Protein AF-I9F7L0-F1 (afdb_monomer_lite)

Organism: NCBI:txid997876

Structure (mmCIF, N/CA/C/O backbone):
data_AF-I9F7L0-F1
#
_entry.id   AF-I9F7L0-F1
#
loop_
_atom_site.group_PDB
_atom_site.id
_atom_site.type_symbol
_atom_site.label_atom_id
_atom_site.label_alt_id
_atom_site.label_comp_id
_atom_site.label_asym_id
_atom_site.label_entity_id
_atom_site.label_seq_id
_atom_site.pdbx_PDB_ins_code
_atom_site.Cartn_x
_atom_site.Cartn_y
_atom_site.Cartn_z
_atom_site.occupancy
_atom_site.B_iso_or_equiv
_atom_site.auth_seq_id
_atom_site.auth_comp_id
_atom_site.auth_asym_id
_atom_site.auth_atom_id
_atom_site.pdbx_PDB_model_num
ATOM 1 N N . MET A 1 1 ? 12.682 2.537 -15.990 1.00 42.09 1 MET A N 1
ATOM 2 C CA . MET A 1 1 ? 13.508 3.118 -14.911 1.00 42.09 1 MET A CA 1
ATOM 3 C C . MET A 1 1 ? 12.991 2.577 -13.587 1.00 42.09 1 MET A C 1
ATOM 5 O O . MET A 1 1 ? 11.835 2.815 -13.263 1.00 42.09 1 MET A O 1
ATOM 9 N N . SER A 1 2 ? 13.774 1.772 -12.869 1.00 60.16 2 SER A N 1
ATOM 10 C CA . SER A 1 2 ? 13.412 1.313 -11.524 1.00 60.16 2 SER A CA 1
ATOM 11 C C . SER A 1 2 ? 13.586 2.482 -10.559 1.00 60.16 2 SER A C 1
ATOM 13 O O . SER A 1 2 ? 14.707 2.805 -10.185 1.00 60.16 2 SER A O 1
ATOM 15 N N . HIS A 1 3 ? 12.491 3.160 -10.221 1.00 70.44 3 HIS A N 1
ATOM 16 C CA . HIS A 1 3 ? 12.497 4.289 -9.290 1.00 70.44 3 HIS A CA 1
ATOM 17 C C . HIS A 1 3 ? 12.829 3.777 -7.883 1.00 70.44 3 HIS A C 1
ATOM 19 O O . HIS A 1 3 ? 11.943 3.261 -7.211 1.00 70.44 3 HIS A O 1
ATOM 25 N N . GLN A 1 4 ? 14.103 3.759 -7.492 1.00 80.50 4 GLN A N 1
ATOM 26 C CA . GLN A 1 4 ? 14.525 3.244 -6.189 1.00 80.50 4 GLN A CA 1
ATOM 27 C C . GLN A 1 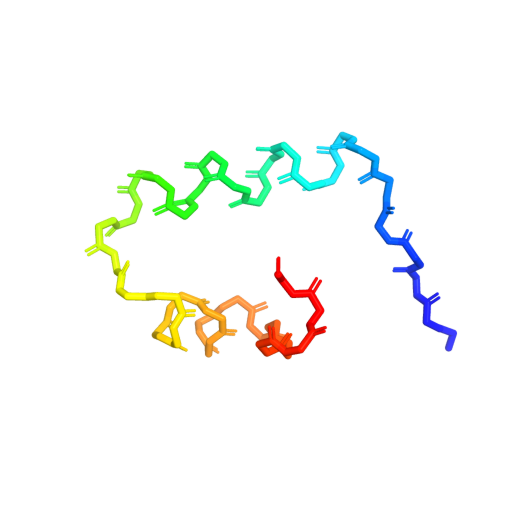4 ? 13.814 4.030 -5.086 1.00 80.50 4 GLN A C 1
ATOM 29 O O . GL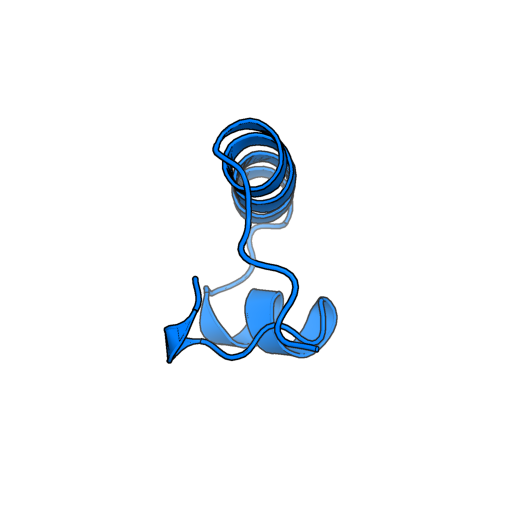N A 1 4 ? 13.780 5.254 -5.145 1.00 80.50 4 GLN A O 1
ATOM 34 N N . TRP A 1 5 ? 13.191 3.324 -4.142 1.00 85.38 5 TRP A N 1
ATOM 35 C CA . TRP A 1 5 ? 12.493 3.989 -3.049 1.00 85.38 5 TRP A CA 1
ATOM 36 C C . TRP A 1 5 ? 13.499 4.725 -2.183 1.00 85.38 5 TRP A C 1
ATOM 38 O O . TRP A 1 5 ? 14.541 4.173 -1.818 1.00 85.38 5 TRP A O 1
ATOM 48 N N . THR A 1 6 ? 13.169 5.968 -1.870 1.00 89.81 6 THR A N 1
ATOM 49 C CA . THR A 1 6 ? 13.816 6.691 -0.784 1.00 89.81 6 THR A CA 1
ATOM 50 C C . THR A 1 6 ? 13.291 6.168 0.557 1.00 89.81 6 THR A C 1
ATOM 52 O O . THR A 1 6 ? 12.304 5.429 0.610 1.00 89.81 6 THR A O 1
ATOM 55 N N . MET A 1 7 ? 13.946 6.532 1.662 1.00 90.19 7 MET A N 1
ATOM 56 C CA . MET A 1 7 ? 13.433 6.174 2.990 1.00 90.19 7 MET A CA 1
ATOM 57 C C . MET A 1 7 ? 12.064 6.801 3.271 1.00 90.19 7 MET A C 1
ATOM 59 O O . MET A 1 7 ? 11.209 6.138 3.848 1.00 90.19 7 MET A O 1
ATOM 63 N N . GLU A 1 8 ? 11.819 8.022 2.795 1.00 93.06 8 GLU A N 1
ATOM 64 C CA . GLU A 1 8 ? 10.522 8.695 2.937 1.00 93.06 8 GLU A CA 1
ATOM 65 C C . GLU A 1 8 ? 9.407 7.951 2.180 1.00 93.06 8 GLU A C 1
ATOM 67 O O . GLU A 1 8 ? 8.301 7.780 2.702 1.00 93.06 8 GLU A O 1
ATOM 72 N N . ASP A 1 9 ? 9.705 7.431 0.981 1.00 90.31 9 ASP A N 1
ATOM 73 C CA . ASP A 1 9 ? 8.767 6.579 0.239 1.00 90.31 9 ASP A CA 1
ATOM 74 C C . ASP A 1 9 ? 8.430 5.315 1.036 1.00 90.31 9 ASP A C 1
ATOM 76 O O . ASP A 1 9 ? 7.260 4.942 1.152 1.00 90.31 9 ASP A O 1
ATOM 80 N N . PHE A 1 10 ? 9.446 4.667 1.615 1.00 89.94 10 PHE A N 1
ATOM 81 C CA . PHE A 1 10 ? 9.247 3.458 2.408 1.00 89.94 10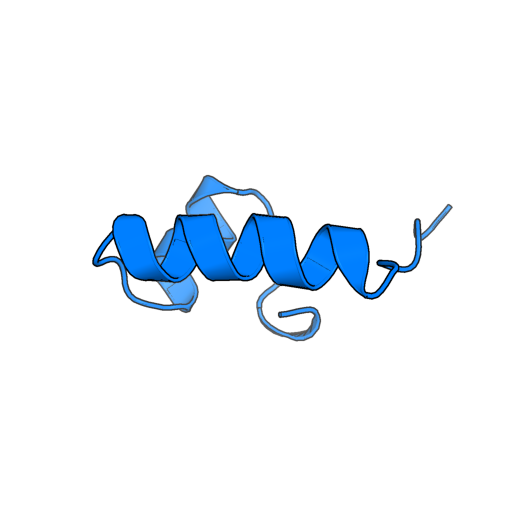 PHE A CA 1
ATOM 82 C C . PHE A 1 10 ? 8.421 3.730 3.668 1.00 89.94 10 PHE A C 1
ATOM 84 O O . PHE A 1 10 ? 7.481 2.987 3.936 1.00 89.94 10 PHE A O 1
ATOM 91 N N . GLU A 1 11 ? 8.702 4.800 4.413 1.00 94.25 11 GLU A N 1
ATOM 92 C CA . GLU A 1 11 ? 7.927 5.176 5.603 1.00 94.25 11 GLU A CA 1
ATOM 93 C C . GLU A 1 11 ? 6.453 5.433 5.269 1.00 94.25 11 GLU A C 1
ATOM 95 O O . GLU A 1 11 ? 5.558 4.947 5.968 1.00 94.25 11 GLU A O 1
ATOM 100 N N . SER A 1 12 ? 6.186 6.133 4.164 1.00 93.81 12 SER A N 1
ATOM 101 C CA . SER A 1 12 ? 4.827 6.395 3.681 1.00 93.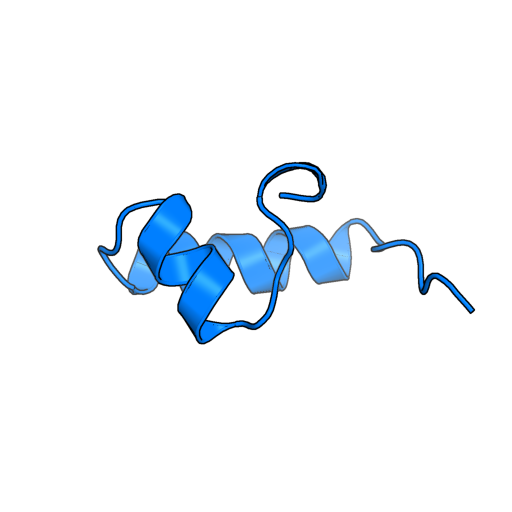81 12 SER A CA 1
ATOM 102 C C . SER A 1 12 ? 4.088 5.101 3.329 1.00 93.81 12 SER A C 1
ATOM 104 O O . SER A 1 12 ? 2.962 4.877 3.784 1.00 93.81 12 SER A O 1
ATOM 106 N N . ILE A 1 13 ? 4.727 4.210 2.566 1.00 91.62 13 ILE A N 1
ATOM 107 C CA . ILE A 1 13 ? 4.141 2.925 2.161 1.00 91.62 13 ILE A CA 1
ATOM 108 C C . ILE A 1 13 ? 3.952 2.008 3.379 1.00 91.62 13 ILE A C 1
ATOM 110 O O . ILE A 1 13 ? 2.898 1.391 3.530 1.00 91.62 13 ILE A O 1
ATOM 114 N N . TYR A 1 14 ? 4.926 1.945 4.286 1.00 92.31 14 TYR A N 1
ATOM 115 C CA . TYR A 1 14 ? 4.847 1.133 5.498 1.00 92.31 14 TYR A 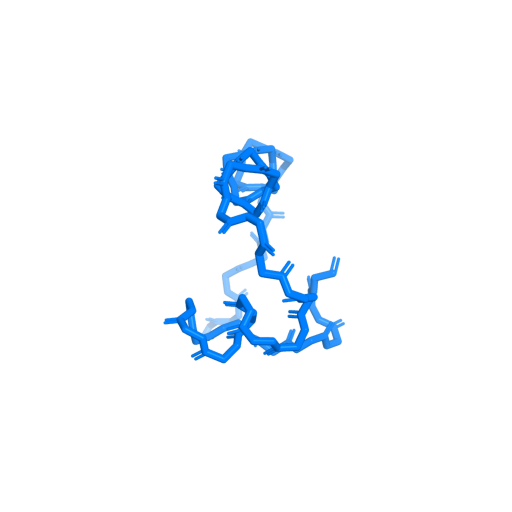CA 1
ATOM 116 C C . TYR A 1 14 ? 3.760 1.629 6.460 1.00 92.31 14 TYR A C 1
ATOM 118 O O . TYR A 1 14 ? 3.045 0.821 7.054 1.00 92.31 14 TYR A O 1
ATOM 126 N N . SER A 1 15 ? 3.564 2.945 6.574 1.00 94.88 15 SER A N 1
ATOM 127 C CA . SER A 1 15 ? 2.446 3.526 7.327 1.00 94.88 15 SER A CA 1
ATOM 128 C C . SER A 1 15 ? 1.094 3.068 6.765 1.00 94.88 15 SER A C 1
ATOM 130 O O . SER A 1 15 ? 0.249 2.563 7.508 1.00 94.88 15 SER A O 1
ATOM 132 N N . ARG A 1 16 ? 0.920 3.112 5.434 1.00 94.62 16 ARG A N 1
ATOM 133 C CA . ARG A 1 16 ? -0.285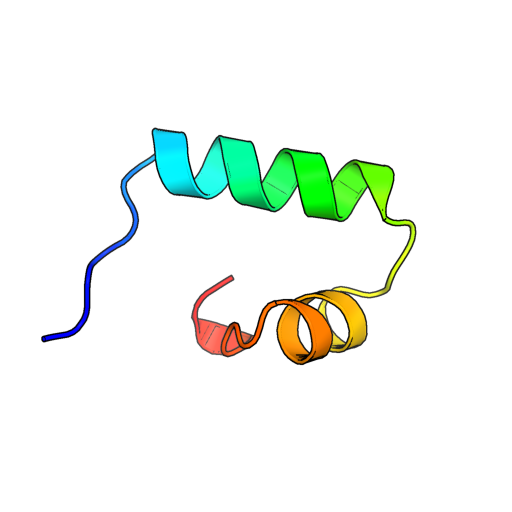 2.578 4.768 1.00 94.62 16 ARG A CA 1
ATOM 134 C C . ARG A 1 16 ? -0.461 1.085 5.019 1.00 94.62 16 ARG A C 1
ATOM 136 O O . ARG A 1 16 ? -1.570 0.659 5.328 1.00 94.62 16 ARG A O 1
ATOM 143 N N . PHE A 1 17 ? 0.617 0.301 4.952 1.00 95.25 17 PHE A N 1
ATOM 144 C CA . PHE A 1 17 ? 0.586 -1.125 5.281 1.00 95.25 17 PHE A CA 1
ATOM 145 C C . PHE A 1 17 ? 0.077 -1.353 6.709 1.00 95.25 17 PHE A C 1
ATOM 147 O O . PHE A 1 17 ? -0.880 -2.104 6.908 1.00 95.25 17 PHE A O 1
ATOM 154 N N . LYS A 1 18 ? 0.643 -0.646 7.695 1.00 95.06 18 LYS A N 1
ATOM 155 C CA . LYS A 1 18 ? 0.246 -0.741 9.107 1.00 95.06 18 LYS A CA 1
ATOM 156 C C . LYS A 1 18 ? -1.218 -0.370 9.341 1.00 95.06 18 LYS A C 1
ATOM 158 O O . LYS A 1 18 ? -1.860 -1.017 10.165 1.00 95.06 18 LYS A O 1
ATOM 163 N N . SER A 1 19 ? -1.746 0.618 8.622 1.00 95.88 19 SER A N 1
ATOM 164 C CA . SER A 1 19 ? -3.159 1.007 8.704 1.00 95.88 19 SER A CA 1
ATOM 165 C C . SER A 1 19 ? -4.101 0.091 7.919 1.00 95.88 19 SER A C 1
ATOM 167 O O . SER A 1 19 ? -5.281 0.027 8.249 1.00 95.88 19 SER A O 1
ATOM 169 N N . SER A 1 20 ? -3.608 -0.622 6.901 1.00 94.00 20 SER A N 1
ATOM 170 C CA . SER A 1 20 ? -4.442 -1.465 6.033 1.00 94.00 20 SER A CA 1
ATOM 171 C C . SER A 1 20 ? -4.971 -2.728 6.719 1.00 94.00 20 SER A C 1
ATOM 173 O O . SER A 1 20 ? -6.017 -3.239 6.330 1.00 94.00 20 SER A O 1
ATOM 175 N N . GLY A 1 21 ? -4.242 -3.259 7.709 1.00 94.56 21 GLY A N 1
ATOM 176 C CA . GLY A 1 21 ? -4.552 -4.549 8.339 1.00 94.56 21 GLY A CA 1
ATOM 177 C C . GLY A 1 21 ? -4.407 -5.761 7.407 1.00 94.56 21 GLY A C 1
ATOM 178 O O . GLY A 1 21 ? -4.769 -6.872 7.791 1.00 94.56 21 GLY A O 1
ATOM 179 N N . LEU A 1 22 ? -3.890 -5.560 6.192 1.00 94.75 22 LEU A N 1
ATOM 180 C CA . LEU A 1 22 ? -3.684 -6.605 5.197 1.00 94.75 22 LEU A CA 1
ATOM 181 C C . LEU A 1 22 ? -2.415 -7.407 5.492 1.00 94.75 22 LEU A C 1
ATOM 183 O O . LEU A 1 22 ? -1.489 -6.935 6.155 1.00 94.75 22 LEU A O 1
ATOM 187 N N . SER A 1 23 ? -2.341 -8.622 4.947 1.00 94.12 23 SER A N 1
ATOM 188 C CA . SER A 1 23 ? -1.066 -9.330 4.868 1.00 94.12 23 SER A CA 1
ATOM 189 C C . SER A 1 23 ? -0.122 -8.597 3.905 1.00 94.12 23 SER A C 1
ATOM 191 O O . SER A 1 23 ? -0.568 -7.874 3.012 1.00 94.12 23 SER A O 1
ATOM 193 N N . VAL A 1 24 ? 1.194 -8.796 4.042 1.00 90.25 24 VAL A N 1
ATOM 194 C CA . VAL A 1 24 ? 2.184 -8.185 3.131 1.00 90.25 24 VAL A CA 1
ATOM 195 C C . VAL A 1 24 ? 1.885 -8.534 1.669 1.00 90.25 24 VAL A C 1
ATOM 197 O O . VAL A 1 24 ? 2.023 -7.682 0.798 1.00 90.25 24 VAL A O 1
ATOM 200 N N . MET A 1 25 ? 1.436 -9.763 1.397 1.00 92.44 25 MET A N 1
ATOM 201 C CA . MET A 1 25 ? 1.136 -10.229 0.040 1.00 92.44 25 MET A CA 1
ATOM 202 C C . MET A 1 25 ? -0.089 -9.526 -0.553 1.00 92.44 25 MET A C 1
ATOM 204 O O . MET A 1 25 ? -0.045 -9.102 -1.710 1.00 92.44 25 MET A O 1
ATOM 208 N N . ASP A 1 26 ? -1.148 -9.358 0.241 1.00 93.88 26 ASP A N 1
ATOM 209 C CA . ASP A 1 26 ? -2.372 -8.677 -0.196 1.00 93.88 26 ASP A CA 1
ATOM 210 C C . ASP A 1 26 ? -2.133 -7.174 -0.363 1.00 93.88 26 ASP A C 1
ATOM 212 O O . ASP A 1 26 ? -2.521 -6.587 -1.372 1.00 93.88 26 ASP A O 1
ATOM 216 N N . PHE A 1 27 ? -1.413 -6.554 0.576 1.00 94.88 27 PHE A N 1
ATOM 217 C CA . PHE A 1 27 ? -1.025 -5.149 0.487 1.00 94.88 27 PHE A CA 1
ATOM 218 C C . PHE A 1 27 ? -0.159 -4.879 -0.746 1.00 94.88 27 PHE A C 1
ATOM 220 O O . PHE A 1 27 ? -0.440 -3.965 -1.519 1.00 94.88 27 PHE A O 1
ATOM 227 N N . CYS A 1 28 ? 0.861 -5.711 -0.971 1.00 92.06 28 CYS A N 1
ATOM 228 C CA . CYS A 1 28 ? 1.724 -5.586 -2.138 1.00 92.06 28 CYS A CA 1
ATOM 229 C C . CYS A 1 28 ? 0.940 -5.757 -3.446 1.00 92.06 28 CYS A C 1
ATOM 231 O O . CYS A 1 28 ? 1.173 -5.017 -4.397 1.00 92.06 28 CYS A O 1
ATOM 233 N N . SER A 1 29 ? -0.018 -6.685 -3.491 1.00 92.44 29 SER A N 1
ATOM 234 C CA . SER A 1 29 ? -0.875 -6.877 -4.667 1.00 92.44 29 SER A CA 1
ATOM 235 C C . SER A 1 29 ? -1.763 -5.657 -4.932 1.00 92.44 29 SER A C 1
ATOM 237 O O . SER A 1 29 ? -1.859 -5.220 -6.078 1.00 92.44 29 SER A O 1
ATOM 239 N N . ASN A 1 30 ? -2.345 -5.068 -3.883 1.00 91.06 30 ASN A N 1
ATOM 240 C CA . ASN A 1 30 ? -3.202 -3.883 -3.984 1.00 91.06 30 ASN A CA 1
ATOM 241 C C . ASN A 1 30 ? -2.433 -2.631 -4.428 1.00 91.06 30 ASN A C 1
ATOM 243 O O . ASN A 1 30 ? -2.898 -1.904 -5.300 1.00 91.06 30 ASN A O 1
ATOM 247 N N . GLU A 1 31 ? -1.243 -2.397 -3.875 1.00 87.81 31 GLU A N 1
ATOM 248 C CA . GLU A 1 31 ? -0.413 -1.230 -4.213 1.00 87.81 31 GLU A CA 1
ATOM 249 C C . GLU A 1 31 ? 0.446 -1.452 -5.478 1.00 87.81 31 GLU A C 1
ATOM 251 O O . GLU A 1 31 ? 1.268 -0.607 -5.835 1.00 87.81 31 GLU A O 1
ATOM 256 N N . CYS A 1 32 ? 0.282 -2.587 -6.176 1.00 87.81 32 CYS A N 1
ATOM 257 C CA . CYS A 1 32 ? 1.098 -2.983 -7.333 1.00 87.81 32 CYS A CA 1
ATOM 258 C C . CYS A 1 32 ? 2.614 -3.010 -7.017 1.00 87.81 32 CYS A C 1
ATOM 260 O O . CYS A 1 32 ? 3.484 -2.730 -7.850 1.00 87.81 32 CYS A O 1
ATOM 262 N N . ILE A 1 33 ? 2.942 -3.367 -5.777 1.00 88.19 33 ILE A N 1
ATOM 263 C CA . ILE A 1 33 ? 4.297 -3.524 -5.266 1.00 88.19 33 ILE A CA 1
ATOM 264 C C . ILE A 1 33 ? 4.705 -4.983 -5.449 1.00 88.19 33 ILE A C 1
ATOM 266 O O . ILE A 1 33 ? 3.977 -5.918 -5.129 1.00 88.19 33 ILE A O 1
ATOM 270 N N . ARG A 1 34 ? 5.918 -5.216 -5.950 1.00 85.62 34 ARG A N 1
ATOM 271 C CA . ARG A 1 34 ? 6.479 -6.570 -5.947 1.00 85.62 34 ARG A CA 1
ATOM 272 C C . ARG A 1 34 ? 6.886 -6.927 -4.515 1.00 85.62 34 ARG A C 1
ATOM 274 O O . ARG A 1 34 ? 7.725 -6.206 -3.988 1.00 85.62 34 ARG A O 1
ATOM 281 N N . PRO A 1 35 ? 6.443 -8.057 -3.932 1.00 81.12 35 PRO A N 1
ATOM 282 C CA . PRO A 1 35 ? 6.797 -8.424 -2.557 1.00 81.12 35 PRO A CA 1
ATOM 283 C C . PRO A 1 35 ? 8.305 -8.467 -2.280 1.00 81.12 35 PRO A C 1
ATOM 285 O O . PRO A 1 35 ? 8.736 -8.128 -1.198 1.00 81.12 35 PRO A O 1
ATOM 288 N N . LYS A 1 36 ? 9.139 -8.803 -3.278 1.00 81.69 36 LYS A N 1
ATOM 289 C CA . LYS A 1 36 ? 10.615 -8.763 -3.158 1.00 81.69 36 LYS A CA 1
ATOM 290 C C . LYS A 1 36 ? 11.208 -7.357 -2.968 1.00 81.69 36 LYS A C 1
ATOM 292 O O . LYS A 1 36 ? 12.419 -7.230 -2.823 1.00 81.69 36 LYS A O 1
ATOM 297 N N . ARG A 1 37 ? 10.393 -6.317 -3.117 1.00 78.00 37 ARG A N 1
ATOM 298 C CA . ARG A 1 37 ? 10.782 -4.906 -3.058 1.00 78.00 37 ARG A CA 1
ATOM 299 C C . ARG A 1 37 ? 10.296 -4.224 -1.777 1.00 78.00 37 ARG A C 1
ATOM 301 O O . ARG A 1 37 ? 10.752 -3.121 -1.504 1.00 78.00 37 ARG A O 1
ATOM 308 N N . PHE A 1 38 ? 9.371 -4.862 -1.065 1.00 80.81 38 PHE A N 1
ATOM 309 C CA . PHE A 1 38 ? 8.846 -4.429 0.221 1.00 80.81 38 PHE A CA 1
ATOM 310 C C . PHE A 1 38 ? 9.624 -5.119 1.340 1.00 80.81 38 PHE A C 1
ATOM 312 O O . PHE A 1 38 ? 9.948 -4.428 2.326 1.00 80.81 38 PHE A O 1
#

Sequence (38 aa):
MSHQWTMEDFESIYSRFKSSGLSVMDFCSNECIRPKRF

Secondary structure (DSSP, 8-state):
---PPPHHHHHHHHHHHHHH---HHHHHHHTT--GGG-

Foldseek 3Di:
DPPQDDVVNVVVLVVCVVVVPDDLVVSCVVVVHDSVND

Radius of gyration: 9.84 Å; chains: 1; bounding box: 19×19×24 Å

pLDDT: mean 87.76, std 10.53, range [42.09, 95.88]